Protein AF-T1CLR8-F1 (afdb_monomer)

Sequence (135 aa):
MLFAPEDLLVLKGAPAERRRILDLDLGQAAPTYRVAHARYAQVLRQRNALLRTHEHPPRALLDTWNAAWAQAALALTAIRARLVLEAAPQPLCPQRGDCRRASGGPRLRAVPGGGGARRRRSHSLRCARTRSFAG

Radius of gyration: 24.55 Å; Cα contacts (8 Å, |Δi|>4): 39; chains: 1; bounding box: 47×56×58 Å

Solvent-accessible surface area (backbone atoms only — not comparable to full-atom values): 8788 Å² total; per-residue (Å²): 139,84,85,57,82,68,64,53,33,64,77,74,43,54,76,66,54,35,47,51,55,51,51,52,54,45,38,72,75,31,68,70,50,41,53,37,49,52,52,34,52,52,47,48,50,54,49,51,47,50,62,70,78,29,100,75,61,61,63,71,61,52,50,53,47,50,52,55,38,52,55,32,48,50,55,38,49,54,51,50,56,51,53,51,62,70,66,46,74,72,74,89,68,81,70,100,78,75,72,90,79,71,76,77,64,81,76,81,73,79,77,92,76,83,87,87,83,86,83,84,87,80,81,86,79,84,82,78,84,88,87,77,94,77,133

Mean predicted aligned error: 15.04 Å

Foldseek 3Di:
DDDDPLNVCCVVNDPVSVVVVLLVVCVVVDVQLVVLVVQLVVLVVVLVVQVVVDVDRDPVVNVVSVVSNVVSVVVNVVSSVVVCVVPPPDPPDPDPDDPPPPPPPPPPDDDDDDDDDDDDDDDDDDDDDDDDDDD

Secondary structure (DSSP, 8-state):
----TTHHHHHHS-HHHHHHHHHHHHHHH-HHHHHHHHHHHHHHHHHHHHHHH-SS--HHHHHHHHHHHHHHHHHHHHHHHHHHHHHSPPPS--STTS-TT------------S---------------------

Organism: NCBI:txid410659

Structure (mmCIF, N/CA/C/O backbone):
data_AF-T1CLR8-F1
#
_entry.id   AF-T1CLR8-F1
#
loop_
_atom_site.group_PDB
_atom_site.id
_atom_site.type_symbol
_atom_site.label_atom_id
_atom_site.label_alt_id
_atom_site.label_comp_id
_atom_site.label_asym_id
_atom_site.label_entity_id
_atom_site.label_seq_id
_atom_site.pdbx_PDB_ins_code
_atom_site.Cartn_x
_atom_site.Cartn_y
_atom_site.Cartn_z
_atom_site.occupancy
_atom_site.B_iso_or_equiv
_atom_site.auth_seq_id
_atom_site.auth_comp_id
_atom_site.auth_asym_id
_atom_site.auth_atom_id
_atom_site.pdbx_PDB_model_num
ATOM 1 N N . MET A 1 1 ? -5.785 -0.635 32.455 1.00 50.66 1 MET A N 1
ATOM 2 C CA . MET A 1 1 ? -5.315 -0.363 31.080 1.00 50.66 1 MET A CA 1
ATOM 3 C C . MET A 1 1 ? -3.812 -0.526 31.072 1.00 50.66 1 MET A C 1
ATOM 5 O O . MET A 1 1 ? -3.175 0.025 31.961 1.00 50.66 1 MET A O 1
ATOM 9 N N . LEU A 1 2 ? -3.277 -1.324 30.149 1.00 70.75 2 LEU A N 1
ATOM 10 C CA . LEU A 1 2 ? -1.841 -1.562 30.022 1.00 70.75 2 LEU A CA 1
ATOM 11 C C . LEU A 1 2 ? -1.367 -0.843 28.757 1.00 70.75 2 LEU A C 1
ATOM 13 O O . LEU A 1 2 ? -1.950 -1.059 27.700 1.00 70.75 2 LEU A O 1
ATOM 17 N N . PHE A 1 3 ? -0.367 0.023 28.888 1.00 74.31 3 PHE A N 1
ATOM 18 C CA . PHE A 1 3 ? 0.354 0.575 27.745 1.00 74.31 3 PHE A CA 1
ATOM 19 C C . PHE A 1 3 ? 1.521 -0.351 27.438 1.00 74.31 3 PHE A C 1
ATOM 21 O O . PHE A 1 3 ? 2.259 -0.732 28.352 1.00 74.31 3 PHE A O 1
ATOM 28 N N . ALA A 1 4 ? 1.672 -0.715 26.173 1.00 83.00 4 ALA A N 1
ATOM 29 C CA . ALA A 1 4 ? 2.818 -1.477 25.715 1.00 83.00 4 ALA A CA 1
ATOM 30 C C . ALA A 1 4 ? 3.964 -0.499 25.380 1.00 83.00 4 ALA A C 1
ATOM 32 O O . ALA A 1 4 ? 3.703 0.640 24.974 1.00 83.00 4 ALA A O 1
ATOM 33 N N . PRO A 1 5 ? 5.244 -0.871 25.560 1.00 79.31 5 PRO A N 1
ATOM 34 C CA . PRO A 1 5 ? 6.362 0.002 25.190 1.00 79.31 5 PRO A CA 1
ATOM 35 C C . PRO A 1 5 ? 6.334 0.406 23.702 1.00 79.31 5 PRO A C 1
ATOM 37 O O . PRO A 1 5 ? 6.829 1.476 23.341 1.00 79.31 5 PRO A O 1
ATOM 40 N N . GLU A 1 6 ? 5.701 -0.401 22.849 1.00 81.25 6 GLU A N 1
ATOM 41 C CA . GLU A 1 6 ? 5.490 -0.147 21.424 1.00 81.25 6 GLU A CA 1
ATOM 42 C C . GLU A 1 6 ? 4.576 1.061 21.163 1.00 81.25 6 GLU A C 1
ATOM 44 O O . GLU A 1 6 ? 4.770 1.770 20.173 1.00 81.25 6 GLU A O 1
ATOM 49 N N . ASP A 1 7 ? 3.651 1.382 22.073 1.00 84.06 7 ASP A N 1
ATOM 50 C CA . ASP A 1 7 ? 2.740 2.529 21.935 1.00 84.06 7 ASP A CA 1
ATOM 51 C C . ASP A 1 7 ? 3.512 3.860 21.929 1.00 84.06 7 ASP A C 1
ATOM 53 O O . ASP A 1 7 ? 3.133 4.833 21.269 1.00 84.06 7 ASP A O 1
ATOM 57 N N . LEU A 1 8 ? 4.666 3.902 22.604 1.00 85.50 8 LEU A N 1
ATOM 58 C CA . LEU A 1 8 ? 5.537 5.076 22.616 1.00 85.50 8 LEU A CA 1
ATOM 59 C C . LEU A 1 8 ? 6.222 5.305 21.257 1.00 85.50 8 LEU A C 1
ATOM 61 O O . LEU A 1 8 ? 6.563 6.445 20.919 1.00 85.50 8 LEU A O 1
ATOM 65 N N . LEU A 1 9 ? 6.396 4.253 20.448 1.00 86.94 9 LEU A N 1
ATOM 66 C CA . LEU A 1 9 ? 7.000 4.338 19.114 1.00 86.94 9 LEU A CA 1
ATOM 67 C C . LEU A 1 9 ? 6.095 5.078 18.125 1.00 86.94 9 LEU A C 1
ATOM 69 O O . LEU A 1 9 ? 6.597 5.711 17.195 1.00 86.94 9 LEU A O 1
ATOM 73 N N . VAL A 1 10 ? 4.779 5.091 18.344 1.00 84.31 10 VAL A N 1
ATOM 74 C CA . VAL A 1 10 ? 3.863 5.917 17.544 1.00 84.31 10 VAL A CA 1
ATOM 75 C C . VAL A 1 10 ? 4.155 7.407 17.747 1.00 84.31 10 VAL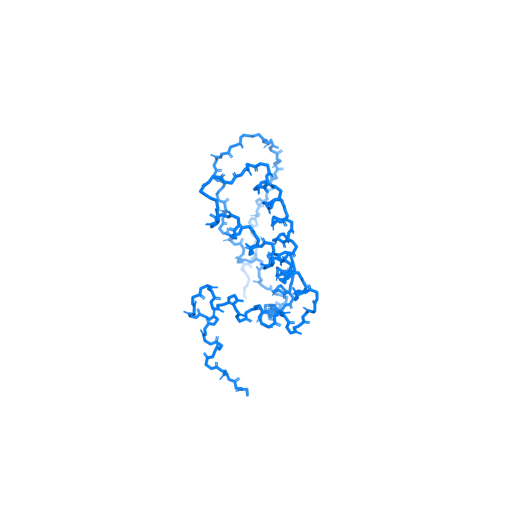 A C 1
ATOM 77 O O . VAL A 1 10 ? 4.067 8.190 16.803 1.00 84.31 10 VAL A O 1
ATOM 80 N N . LEU A 1 11 ? 4.569 7.805 18.952 1.00 85.75 11 LEU A N 1
ATOM 81 C CA . LEU A 1 11 ? 4.855 9.201 19.285 1.00 85.75 11 LEU A CA 1
ATOM 82 C C . LEU A 1 11 ? 6.294 9.608 18.952 1.00 85.75 11 LEU A C 1
ATOM 84 O O . LEU A 1 11 ? 6.517 10.680 18.391 1.00 85.75 11 LEU A O 1
ATOM 88 N N . LYS A 1 12 ? 7.275 8.769 19.305 1.00 87.06 12 LYS A N 1
ATOM 89 C CA . LYS A 1 12 ? 8.709 9.104 19.211 1.00 87.06 12 LYS A CA 1
ATOM 90 C C . LYS A 1 12 ? 9.479 8.327 18.143 1.00 87.06 12 LYS A C 1
ATOM 92 O O . LYS A 1 12 ? 10.636 8.645 17.880 1.00 87.06 12 LYS A O 1
ATOM 97 N N . GLY A 1 13 ? 8.873 7.315 17.533 1.00 88.44 13 GLY A N 1
ATOM 98 C CA . GLY A 1 13 ? 9.532 6.456 16.555 1.00 88.44 13 GLY A CA 1
ATOM 99 C C . GLY A 1 13 ? 9.703 7.108 15.184 1.00 88.44 13 GLY A C 1
ATOM 100 O O . GLY A 1 13 ? 9.052 8.098 14.831 1.00 88.44 13 GLY A O 1
ATOM 101 N N . ALA A 1 14 ? 10.575 6.510 14.371 1.00 92.75 14 ALA A N 1
ATOM 102 C CA . ALA A 1 14 ? 10.793 6.914 12.987 1.00 92.75 14 ALA A CA 1
ATOM 103 C C . ALA A 1 14 ? 9.522 6.713 12.127 1.00 92.75 14 ALA A C 1
ATOM 105 O O . ALA A 1 14 ? 8.690 5.857 12.432 1.00 92.75 14 ALA A O 1
ATOM 106 N N . PRO A 1 15 ? 9.364 7.429 10.996 1.00 93.31 15 PRO A N 1
ATOM 107 C CA . PRO A 1 15 ? 8.192 7.286 10.123 1.00 93.31 15 PRO A CA 1
ATOM 108 C C . PRO A 1 15 ? 7.960 5.865 9.589 1.00 93.31 15 PRO A C 1
ATOM 110 O O . PRO A 1 15 ? 6.833 5.512 9.251 1.00 93.31 15 PRO A O 1
ATOM 113 N N . ALA A 1 16 ? 9.017 5.057 9.461 1.00 92.50 16 ALA A N 1
ATOM 114 C CA . ALA A 1 16 ? 8.897 3.652 9.080 1.00 92.50 16 ALA A CA 1
ATOM 115 C C . ALA A 1 16 ? 8.173 2.838 10.161 1.00 92.50 16 ALA A C 1
ATOM 117 O O . ALA A 1 16 ? 7.232 2.120 9.837 1.00 92.50 16 ALA A O 1
ATOM 118 N N . GLU A 1 17 ? 8.547 3.032 11.425 1.00 90.69 17 GLU A N 1
ATOM 119 C CA . GLU A 1 17 ? 7.973 2.304 12.555 1.00 90.69 17 GLU A CA 1
ATOM 120 C C . GLU A 1 17 ? 6.510 2.684 12.782 1.00 90.69 17 GLU A C 1
ATOM 122 O O . GLU A 1 17 ? 5.647 1.817 12.867 1.00 90.69 17 GLU A O 1
ATOM 127 N N . ARG A 1 18 ? 6.192 3.985 12.729 1.00 93.06 18 ARG A N 1
ATOM 128 C CA . ARG A 1 18 ? 4.799 4.453 12.835 1.00 93.06 18 ARG A CA 1
ATOM 129 C C . ARG A 1 18 ? 3.899 3.855 11.757 1.00 93.06 18 ARG A C 1
ATOM 131 O O . ARG A 1 18 ? 2.757 3.507 12.031 1.00 93.06 18 ARG A O 1
ATOM 138 N N . ARG A 1 19 ? 4.409 3.737 10.524 1.00 92.75 19 ARG A N 1
ATOM 139 C CA . ARG A 1 19 ? 3.672 3.098 9.424 1.00 92.75 19 ARG A CA 1
ATOM 140 C C . ARG A 1 19 ? 3.528 1.601 9.642 1.00 92.75 19 ARG A C 1
ATOM 142 O O . ARG A 1 19 ? 2.454 1.093 9.384 1.00 92.75 19 ARG A O 1
ATOM 149 N N . ARG A 1 20 ? 4.560 0.915 10.140 1.00 92.12 20 ARG A N 1
ATOM 150 C CA . ARG A 1 20 ? 4.491 -0.516 10.459 1.00 92.12 20 ARG A CA 1
ATOM 151 C C . ARG A 1 20 ? 3.392 -0.803 11.481 1.00 92.12 20 ARG A C 1
ATOM 153 O O . ARG A 1 20 ? 2.577 -1.678 11.225 1.00 92.12 20 ARG A O 1
ATOM 160 N N . ILE A 1 21 ? 3.365 -0.060 12.588 1.00 91.56 21 ILE A N 1
ATOM 161 C CA . ILE A 1 21 ? 2.340 -0.208 13.632 1.00 91.56 21 ILE A CA 1
ATOM 162 C C . ILE A 1 21 ? 0.952 0.047 13.033 1.00 91.56 21 ILE A C 1
ATOM 164 O O . ILE A 1 21 ? 0.099 -0.834 13.056 1.00 91.56 21 ILE A O 1
ATOM 168 N N . LEU A 1 22 ? 0.775 1.185 12.352 1.00 90.88 22 LEU A N 1
ATOM 169 C CA . LEU A 1 22 ? -0.481 1.527 11.680 1.00 90.88 22 LEU A CA 1
ATOM 170 C C . LEU A 1 22 ? -0.921 0.461 10.662 1.00 90.88 22 LEU A C 1
ATOM 172 O O . LEU A 1 22 ? -2.099 0.137 10.570 1.00 90.88 22 LEU A O 1
ATOM 176 N N . ASP A 1 23 ? 0.004 -0.100 9.887 1.00 93.44 23 ASP A N 1
ATOM 177 C CA . ASP A 1 23 ? -0.298 -1.107 8.870 1.00 93.44 23 ASP A CA 1
ATOM 178 C C . ASP A 1 23 ? -0.717 -2.447 9.487 1.00 93.44 23 ASP A C 1
ATOM 180 O O . ASP A 1 23 ? -1.561 -3.139 8.911 1.00 93.44 23 ASP A O 1
ATOM 184 N N . LEU A 1 24 ? -0.157 -2.805 10.647 1.00 92.00 24 LEU A N 1
ATOM 185 C CA . LEU A 1 24 ? -0.559 -3.986 11.410 1.00 92.00 24 LEU A CA 1
ATOM 186 C C . LEU A 1 24 ? -1.971 -3.808 11.972 1.00 92.00 24 LEU A C 1
ATOM 188 O O . LEU A 1 24 ? -2.825 -4.662 11.724 1.00 92.00 24 LEU A O 1
ATOM 192 N N . ASP A 1 25 ? -2.239 -2.677 12.623 1.00 90.69 25 ASP A N 1
ATOM 193 C CA . ASP A 1 25 ? -3.538 -2.385 13.237 1.00 90.69 25 ASP A CA 1
ATOM 194 C C . ASP A 1 25 ? -4.649 -2.309 12.182 1.00 90.69 25 ASP A C 1
ATOM 196 O O . ASP A 1 25 ? -5.681 -2.977 12.285 1.00 90.69 25 ASP A O 1
ATOM 200 N N . LEU A 1 26 ? -4.420 -1.564 11.094 1.00 91.94 26 LEU A N 1
ATOM 201 C CA . LEU A 1 26 ? -5.375 -1.469 9.987 1.00 91.94 26 LEU A CA 1
ATOM 202 C C . LEU A 1 26 ? -5.559 -2.809 9.262 1.00 91.94 26 LEU A C 1
ATOM 204 O O . LEU A 1 26 ? -6.649 -3.098 8.765 1.00 91.94 26 LEU A O 1
ATOM 208 N N . GLY A 1 27 ? -4.509 -3.633 9.188 1.00 93.06 27 GLY A N 1
ATOM 209 C CA . GLY A 1 27 ? -4.562 -4.970 8.598 1.00 93.06 27 GLY A CA 1
ATOM 210 C C . GLY A 1 27 ? -5.417 -5.950 9.397 1.00 93.06 27 GLY A C 1
ATOM 211 O O . GLY A 1 27 ? -6.050 -6.822 8.797 1.00 93.06 27 GLY A O 1
ATOM 212 N N . GLN A 1 28 ? -5.454 -5.791 10.721 1.00 90.62 28 GLN A N 1
ATOM 213 C CA . GLN A 1 28 ? -6.341 -6.544 11.606 1.00 90.62 28 GLN A CA 1
ATOM 214 C C . GLN A 1 28 ? -7.777 -6.011 11.552 1.00 90.62 28 GLN A C 1
ATOM 216 O O . GLN A 1 28 ? -8.716 -6.801 11.495 1.00 90.62 28 GLN A O 1
ATOM 221 N N . ALA A 1 29 ? -7.949 -4.688 11.509 1.00 90.81 29 ALA A N 1
ATOM 222 C CA . ALA A 1 29 ? -9.265 -4.054 11.514 1.00 90.81 29 ALA A CA 1
ATOM 223 C 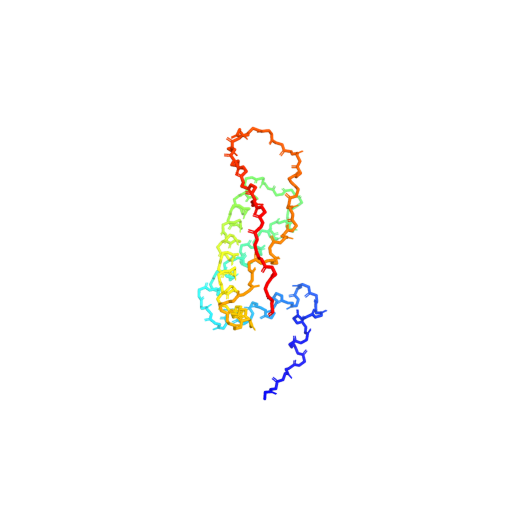C . ALA A 1 29 ? -10.040 -4.233 10.195 1.00 90.81 29 ALA A C 1
ATOM 225 O O . ALA A 1 29 ? -11.257 -4.413 10.212 1.00 90.81 29 ALA A O 1
ATOM 226 N N . ALA A 1 30 ? -9.359 -4.170 9.043 1.00 92.38 30 ALA A N 1
ATOM 227 C CA . ALA A 1 30 ? -10.007 -4.145 7.733 1.00 92.38 30 ALA A CA 1
ATOM 228 C C . ALA A 1 30 ? -9.369 -5.137 6.733 1.00 92.38 30 ALA A C 1
ATOM 230 O O . ALA A 1 30 ? -8.264 -4.906 6.230 1.00 92.38 30 ALA A O 1
ATOM 231 N N . PRO A 1 31 ? -10.076 -6.206 6.310 1.00 92.88 31 PRO A N 1
ATOM 232 C CA . PRO A 1 31 ? -9.539 -7.148 5.323 1.00 92.88 31 PRO A CA 1
ATOM 233 C C . PRO A 1 31 ? -9.332 -6.506 3.941 1.00 92.88 31 PRO A C 1
ATOM 235 O O . PRO A 1 31 ? -8.404 -6.874 3.218 1.00 92.88 31 PRO A O 1
ATOM 238 N N . THR A 1 32 ? -10.148 -5.509 3.583 1.00 93.25 32 THR A N 1
ATOM 239 C CA . THR A 1 32 ? -10.011 -4.724 2.343 1.00 93.25 32 THR A CA 1
ATOM 240 C C . THR A 1 32 ? -8.692 -3.956 2.296 1.00 93.25 32 THR A C 1
ATOM 242 O O . THR A 1 32 ? -8.039 -3.909 1.251 1.00 93.25 32 THR A O 1
ATOM 245 N N . TYR A 1 33 ? -8.255 -3.418 3.438 1.00 95.50 33 TYR A N 1
ATOM 246 C CA . TYR A 1 33 ? -6.962 -2.760 3.575 1.00 95.50 33 TYR A CA 1
ATOM 247 C C . TYR A 1 33 ? -5.812 -3.732 3.309 1.00 95.50 33 TYR A C 1
ATOM 249 O O . TYR A 1 33 ? -4.918 -3.434 2.518 1.00 95.50 33 TYR A O 1
ATOM 257 N N . ARG A 1 34 ? -5.872 -4.932 3.898 1.00 94.50 34 ARG A N 1
ATOM 258 C CA . ARG A 1 34 ? -4.847 -5.969 3.723 1.00 94.50 34 ARG A CA 1
ATOM 259 C C . ARG A 1 34 ? -4.655 -6.353 2.252 1.00 94.50 34 ARG A C 1
ATOM 261 O O . ARG A 1 34 ? -3.518 -6.468 1.796 1.00 94.50 34 ARG A O 1
ATOM 268 N N . VAL A 1 35 ? -5.747 -6.494 1.495 1.00 95.69 35 VAL A N 1
ATOM 269 C CA . VAL A 1 35 ? -5.701 -6.781 0.047 1.00 95.69 35 VAL A CA 1
ATOM 270 C C . VAL A 1 35 ? -5.076 -5.619 -0.731 1.00 95.69 35 VAL A C 1
ATOM 272 O O . VAL A 1 35 ? -4.181 -5.833 -1.553 1.00 95.69 35 VAL A O 1
ATOM 275 N N . ALA A 1 36 ? -5.497 -4.381 -0.455 1.00 96.00 36 ALA A N 1
ATOM 276 C CA . ALA A 1 36 ? -4.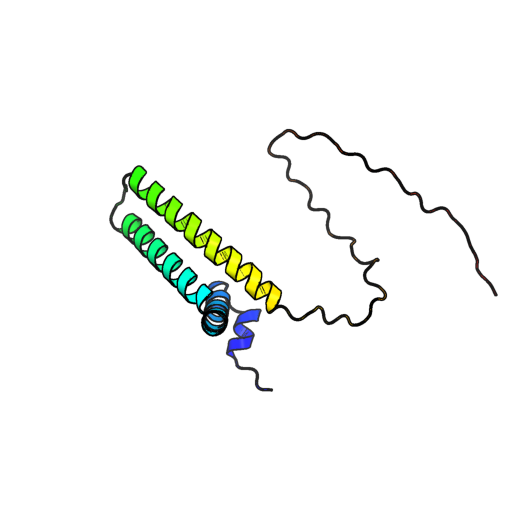947 -3.195 -1.110 1.00 96.00 36 ALA A CA 1
ATOM 277 C C . ALA A 1 36 ? -3.446 -3.017 -0.817 1.00 96.00 36 ALA A C 1
ATOM 279 O O . ALA A 1 36 ? -2.659 -2.744 -1.727 1.00 96.00 36 ALA A O 1
ATOM 280 N N . HIS A 1 37 ? -3.035 -3.235 0.434 1.00 96.12 37 HIS A N 1
ATOM 281 C CA . HIS A 1 37 ? -1.643 -3.169 0.864 1.00 96.12 37 HIS A CA 1
ATOM 282 C C . HIS A 1 37 ? -0.785 -4.247 0.185 1.00 96.12 37 HIS A C 1
ATOM 284 O O . HIS A 1 37 ? 0.289 -3.942 -0.337 1.00 96.12 37 HIS A O 1
ATOM 290 N N . ALA A 1 38 ? -1.275 -5.491 0.108 1.00 95.88 38 ALA A N 1
ATOM 291 C CA . ALA A 1 38 ? -0.583 -6.577 -0.585 1.00 95.88 38 ALA A CA 1
ATOM 292 C C . ALA A 1 38 ? -0.373 -6.269 -2.078 1.00 95.88 38 ALA A C 1
ATOM 294 O O . ALA A 1 38 ? 0.738 -6.436 -2.592 1.00 95.88 38 ALA A O 1
ATOM 295 N N . ARG A 1 39 ? -1.406 -5.746 -2.756 1.00 96.00 39 ARG A N 1
ATOM 296 C CA . ARG A 1 39 ? -1.325 -5.327 -4.164 1.00 96.00 39 ARG A CA 1
ATOM 297 C C . ARG A 1 39 ? -0.298 -4.214 -4.363 1.00 96.00 39 ARG A C 1
ATOM 299 O O . ARG A 1 39 ? 0.548 -4.318 -5.248 1.00 96.00 39 ARG A O 1
ATOM 306 N N . TYR A 1 40 ? -0.334 -3.180 -3.523 1.00 97.12 40 TYR A N 1
ATOM 307 C CA . TYR A 1 40 ? 0.650 -2.096 -3.552 1.00 97.12 40 TYR A CA 1
ATOM 308 C C . TYR A 1 40 ? 2.082 -2.622 -3.370 1.00 97.12 40 TYR A C 1
ATOM 310 O O . TYR A 1 40 ? 2.970 -2.293 -4.158 1.00 97.12 40 TYR A O 1
ATOM 318 N N . ALA A 1 41 ? 2.301 -3.485 -2.374 1.00 96.19 41 ALA A N 1
ATOM 319 C CA . ALA A 1 41 ? 3.612 -4.054 -2.086 1.00 96.19 41 ALA A CA 1
ATOM 320 C C . ALA A 1 41 ? 4.134 -4.921 -3.243 1.00 96.19 41 ALA A C 1
ATOM 322 O O . ALA A 1 41 ? 5.319 -4.858 -3.565 1.00 96.19 41 ALA A O 1
ATOM 323 N N . GLN A 1 42 ? 3.270 -5.706 -3.892 1.00 97.25 42 GLN A N 1
ATOM 324 C CA . GLN A 1 42 ? 3.644 -6.512 -5.055 1.00 97.25 42 GLN A CA 1
ATOM 325 C C . GLN A 1 42 ? 4.093 -5.644 -6.233 1.00 97.25 42 GLN A C 1
ATOM 327 O O . GLN A 1 42 ? 5.182 -5.865 -6.764 1.00 97.25 42 GLN A O 1
ATOM 332 N N . VAL A 1 43 ? 3.302 -4.632 -6.596 1.00 97.06 43 VAL A N 1
ATOM 333 C CA . VAL A 1 43 ? 3.628 -3.722 -7.704 1.00 97.06 43 VAL A CA 1
ATOM 334 C C . VAL A 1 43 ? 4.922 -2.956 -7.418 1.00 97.06 43 VAL A C 1
ATOM 336 O O . VAL A 1 43 ? 5.779 -2.828 -8.291 1.00 97.06 43 VAL A O 1
ATOM 339 N N . LEU A 1 44 ? 5.115 -2.501 -6.175 1.00 96.56 44 LEU A N 1
ATOM 340 C CA . LEU A 1 44 ? 6.344 -1.821 -5.770 1.00 96.56 44 LEU A CA 1
ATOM 341 C C . LEU A 1 44 ? 7.568 -2.742 -5.867 1.00 96.56 44 LEU A C 1
ATOM 343 O O . LEU A 1 44 ? 8.614 -2.309 -6.349 1.00 96.56 44 LEU A O 1
ATOM 347 N N . ARG A 1 45 ? 7.450 -4.014 -5.455 1.00 96.88 45 ARG A N 1
ATOM 348 C CA . ARG A 1 45 ? 8.533 -5.000 -5.610 1.00 96.88 45 ARG A CA 1
ATOM 349 C C . ARG A 1 45 ? 8.888 -5.222 -7.077 1.00 96.88 45 ARG A C 1
ATOM 351 O O . ARG A 1 45 ? 10.069 -5.225 -7.395 1.00 96.88 45 ARG A O 1
ATOM 358 N N . GLN A 1 46 ? 7.898 -5.364 -7.958 1.00 95.19 46 GLN A N 1
ATOM 359 C CA . GLN A 1 46 ? 8.123 -5.562 -9.395 1.00 95.19 46 GLN A CA 1
ATOM 360 C C . GLN A 1 46 ? 8.809 -4.347 -10.036 1.00 95.19 46 GLN A C 1
ATOM 362 O O . GLN A 1 46 ? 9.813 -4.503 -10.729 1.00 95.19 46 GLN A O 1
ATOM 367 N N . ARG A 1 47 ? 8.346 -3.130 -9.722 1.00 96.06 47 ARG A N 1
ATOM 368 C CA . ARG A 1 47 ? 8.990 -1.883 -10.164 1.00 96.06 47 ARG A CA 1
ATOM 369 C C . ARG A 1 47 ? 10.432 -1.775 -9.663 1.00 96.06 47 ARG A C 1
ATOM 371 O O . ARG A 1 47 ? 11.325 -1.445 -10.434 1.00 96.06 47 ARG A O 1
ATOM 378 N N . ASN A 1 48 ? 10.672 -2.061 -8.384 1.00 96.06 48 ASN A N 1
ATOM 379 C CA . ASN A 1 48 ? 12.015 -1.990 -7.808 1.00 96.06 48 ASN A CA 1
ATOM 380 C C . ASN A 1 48 ? 12.941 -3.078 -8.362 1.00 96.06 48 ASN A C 1
ATOM 382 O O . ASN A 1 48 ? 14.126 -2.819 -8.532 1.00 96.06 48 ASN A O 1
ATOM 386 N N . ALA A 1 49 ? 12.422 -4.272 -8.657 1.00 94.88 49 ALA A N 1
ATOM 387 C CA . ALA A 1 49 ? 13.185 -5.321 -9.322 1.00 94.88 49 ALA A CA 1
ATOM 388 C C . ALA A 1 49 ? 13.642 -4.857 -10.711 1.00 94.88 49 ALA A C 1
ATOM 390 O O . ALA A 1 49 ? 14.832 -4.929 -10.992 1.00 94.88 49 ALA A O 1
ATOM 391 N N . LEU A 1 50 ? 12.737 -4.270 -11.507 1.00 94.69 50 LEU A N 1
ATOM 392 C CA . LEU A 1 50 ? 13.049 -3.721 -12.831 1.00 94.69 50 LEU A CA 1
ATOM 393 C C . LEU A 1 50 ? 14.172 -2.672 -12.783 1.00 94.69 50 LEU A C 1
ATOM 395 O O . LEU A 1 50 ? 15.084 -2.701 -13.603 1.00 94.69 50 LEU A O 1
ATOM 399 N N . LEU A 1 51 ? 14.111 -1.758 -11.811 1.00 94.69 51 LEU A N 1
ATOM 400 C CA . LEU A 1 51 ? 15.126 -0.714 -11.622 1.00 94.69 51 LEU A CA 1
ATOM 401 C C . LEU A 1 51 ? 16.474 -1.262 -11.138 1.00 94.69 51 LEU A C 1
ATOM 403 O O . LEU A 1 51 ? 17.491 -0.600 -11.299 1.00 94.69 51 LEU A O 1
ATOM 407 N N . ARG A 1 52 ? 16.486 -2.441 -10.508 1.00 94.56 52 ARG A N 1
ATOM 408 C CA . ARG A 1 52 ? 17.714 -3.094 -10.042 1.00 94.56 52 ARG A CA 1
ATOM 409 C C . ARG A 1 52 ? 18.365 -3.951 -11.121 1.00 94.56 52 ARG A C 1
ATOM 411 O O . ARG A 1 52 ? 19.580 -4.091 -11.098 1.00 94.56 52 ARG A O 1
ATOM 418 N N . THR A 1 53 ? 17.583 -4.557 -12.014 1.00 93.44 53 THR A N 1
ATOM 419 C CA . THR A 1 53 ? 18.105 -5.427 -13.081 1.00 93.44 53 THR A CA 1
ATOM 420 C C . THR A 1 53 ? 18.540 -4.672 -14.330 1.00 93.44 53 THR A C 1
ATOM 422 O O . THR A 1 53 ? 19.353 -5.196 -15.083 1.00 93.44 53 THR A O 1
ATOM 425 N N . HIS A 1 54 ? 18.022 -3.466 -14.569 1.00 92.19 54 HIS A N 1
ATOM 426 C CA . HIS A 1 54 ? 18.371 -2.668 -15.743 1.00 92.19 54 HIS A CA 1
ATOM 427 C C . HIS A 1 54 ? 18.924 -1.305 -15.325 1.00 92.19 54 HIS A C 1
ATOM 429 O O . HIS A 1 54 ? 18.218 -0.540 -14.673 1.00 92.19 54 HIS A O 1
ATOM 435 N N . GLU A 1 55 ? 20.136 -0.958 -15.772 1.00 90.19 55 GLU A N 1
ATOM 436 C CA . GLU A 1 55 ? 20.645 0.422 -15.672 1.00 90.19 55 GLU A CA 1
ATOM 437 C C . GLU A 1 55 ? 19.777 1.396 -16.488 1.00 90.19 55 GLU A C 1
ATOM 439 O O . GLU A 1 55 ? 19.506 2.520 -16.063 1.00 90.19 55 GLU A O 1
ATOM 444 N N . HIS A 1 56 ? 19.270 0.933 -17.638 1.00 90.94 56 HIS A N 1
ATOM 445 C CA . HIS A 1 56 ? 18.399 1.692 -18.534 1.00 90.94 56 HIS A CA 1
ATOM 446 C C . HIS A 1 56 ? 17.148 0.880 -18.905 1.00 90.94 56 HIS A C 1
ATOM 448 O O . HIS A 1 56 ? 17.101 0.249 -19.963 1.00 90.94 56 HIS A O 1
ATOM 454 N N . PRO A 1 57 ? 16.118 0.847 -18.039 1.00 90.06 57 PRO A N 1
ATOM 455 C CA . PRO A 1 57 ? 14.882 0.139 -18.339 1.00 90.06 57 PRO A CA 1
ATOM 456 C C . PRO A 1 57 ? 14.134 0.815 -19.501 1.00 90.06 57 PRO A C 1
ATOM 458 O O . PRO A 1 57 ? 14.077 2.049 -19.565 1.00 90.06 57 PRO A O 1
ATOM 461 N N . PRO A 1 58 ? 13.500 0.038 -20.398 1.00 93.44 58 PRO A N 1
ATOM 462 C CA . PRO A 1 58 ? 12.720 0.600 -21.491 1.00 93.44 58 PRO A CA 1
ATOM 463 C C . PRO A 1 58 ? 11.589 1.473 -20.939 1.00 93.44 58 PRO A C 1
ATOM 465 O O . PRO A 1 58 ? 10.796 1.041 -20.096 1.00 93.44 58 PRO A O 1
ATOM 468 N N . ARG A 1 59 ? 11.511 2.715 -21.432 1.00 93.00 59 ARG A N 1
ATOM 469 C CA . ARG A 1 59 ? 10.634 3.752 -20.873 1.00 93.00 59 ARG A CA 1
ATOM 470 C C . ARG A 1 59 ? 9.165 3.333 -20.838 1.00 93.00 59 ARG A C 1
ATOM 472 O O . ARG A 1 59 ? 8.514 3.504 -19.813 1.00 93.00 59 ARG A O 1
ATOM 479 N N . ALA A 1 60 ? 8.684 2.713 -21.915 1.00 93.88 60 ALA A N 1
ATOM 480 C CA . ALA A 1 60 ? 7.310 2.230 -22.020 1.00 93.88 60 ALA A CA 1
ATOM 481 C C . ALA A 1 60 ? 6.948 1.245 -20.893 1.00 93.88 60 ALA A C 1
ATOM 483 O O . ALA A 1 60 ? 5.911 1.388 -20.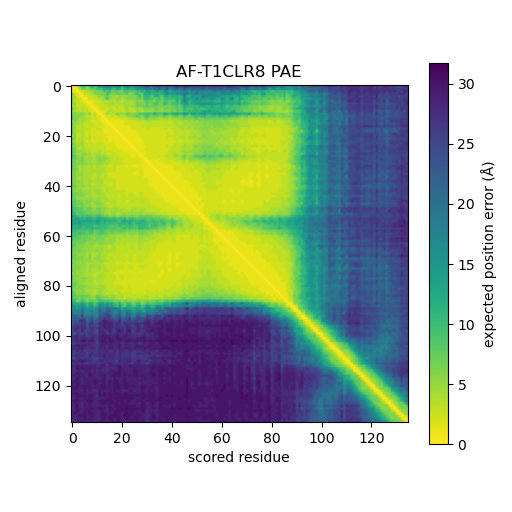251 1.00 93.88 60 ALA A O 1
ATOM 484 N N . LEU A 1 61 ? 7.831 0.288 -20.591 1.00 93.44 61 LEU A N 1
ATOM 485 C CA . LEU A 1 61 ? 7.614 -0.677 -19.514 1.00 93.44 61 LEU A CA 1
ATOM 486 C C . LEU A 1 61 ? 7.617 0.018 -18.148 1.00 93.44 61 LEU A C 1
ATOM 488 O O . LEU A 1 61 ? 6.739 -0.231 -17.325 1.00 93.44 61 LEU A O 1
ATOM 492 N N . LEU A 1 62 ? 8.561 0.928 -17.908 1.00 94.56 62 LEU A N 1
ATOM 493 C CA . LEU A 1 62 ? 8.596 1.684 -16.657 1.00 94.56 62 LEU A CA 1
ATOM 494 C C . LEU A 1 62 ? 7.319 2.517 -16.458 1.00 94.56 62 LEU A C 1
ATOM 496 O O . LEU A 1 62 ? 6.784 2.557 -15.351 1.00 94.56 62 LEU A O 1
ATOM 500 N N . ASP A 1 63 ? 6.798 3.134 -17.519 1.00 95.12 63 ASP A N 1
ATOM 501 C CA . ASP A 1 63 ? 5.565 3.919 -17.464 1.00 95.12 63 ASP A CA 1
ATOM 502 C C . ASP A 1 63 ? 4.331 3.050 -17.174 1.00 95.12 63 ASP A C 1
ATOM 504 O O . ASP A 1 63 ? 3.490 3.451 -16.365 1.00 95.12 63 ASP A O 1
ATOM 508 N N . THR A 1 64 ? 4.256 1.822 -17.705 1.00 95.50 64 THR A N 1
ATOM 509 C CA . THR A 1 64 ? 3.181 0.881 -17.326 1.00 95.50 64 THR A CA 1
ATOM 510 C C . THR A 1 64 ? 3.207 0.530 -15.836 1.00 95.50 64 THR A C 1
ATOM 512 O O . THR A 1 64 ? 2.165 0.552 -15.173 1.00 95.50 64 THR A O 1
ATOM 515 N N . TRP A 1 65 ? 4.393 0.285 -15.268 1.00 95.62 65 TRP A N 1
ATOM 516 C CA . TRP A 1 65 ? 4.542 -0.007 -13.841 1.00 95.62 65 TRP A CA 1
ATOM 517 C C . TRP A 1 65 ? 4.287 1.219 -12.968 1.00 95.62 65 TRP A C 1
ATOM 519 O O . TRP A 1 65 ? 3.699 1.091 -11.895 1.00 95.62 65 TRP A O 1
ATOM 529 N N . ASN A 1 66 ? 4.679 2.411 -13.424 1.00 96.19 66 ASN A N 1
ATOM 530 C CA . ASN A 1 66 ? 4.372 3.663 -12.739 1.00 96.19 66 ASN A CA 1
ATOM 531 C C . ASN A 1 66 ? 2.859 3.906 -12.686 1.00 96.19 66 ASN A C 1
ATOM 533 O O . ASN A 1 66 ? 2.348 4.267 -11.628 1.00 96.19 66 ASN A O 1
ATOM 537 N N . ALA A 1 67 ? 2.136 3.658 -13.782 1.00 96.62 67 ALA A N 1
ATOM 538 C CA . ALA A 1 67 ? 0.680 3.768 -13.813 1.00 96.62 67 ALA A CA 1
ATOM 539 C C . ALA A 1 67 ? 0.014 2.765 -12.854 1.00 96.62 67 ALA A C 1
ATOM 541 O O . ALA A 1 67 ? -0.822 3.154 -12.035 1.00 96.62 67 ALA A O 1
ATOM 542 N N . ALA A 1 68 ? 0.432 1.495 -12.887 1.00 96.50 68 ALA A N 1
ATOM 543 C CA . ALA A 1 68 ? -0.075 0.467 -11.976 1.00 96.50 68 ALA A CA 1
ATOM 544 C C . ALA A 1 68 ? 0.215 0.800 -10.500 1.00 96.50 68 ALA A C 1
ATOM 546 O O . ALA A 1 68 ? -0.643 0.622 -9.630 1.00 96.50 68 ALA A O 1
ATOM 547 N N . TRP A 1 69 ? 1.412 1.317 -10.209 1.00 97.38 69 TRP A N 1
ATOM 548 C CA . TRP A 1 69 ? 1.809 1.735 -8.867 1.00 97.38 69 TRP A CA 1
ATOM 549 C C . TRP A 1 69 ? 0.987 2.929 -8.386 1.00 97.38 69 TRP A C 1
ATOM 551 O O . TRP A 1 69 ? 0.472 2.889 -7.271 1.00 97.38 69 TRP A O 1
ATOM 561 N N . ALA A 1 70 ? 0.804 3.950 -9.226 1.00 97.25 70 ALA A N 1
ATOM 562 C CA . ALA A 1 70 ? 0.009 5.129 -8.900 1.00 97.25 70 ALA A CA 1
ATOM 563 C C . ALA A 1 70 ? -1.447 4.762 -8.571 1.00 97.25 70 ALA A C 1
ATOM 565 O O . ALA A 1 70 ? -1.990 5.236 -7.573 1.00 97.25 70 ALA A O 1
ATOM 566 N N . GLN A 1 71 ? -2.057 3.862 -9.348 1.00 96.62 71 GLN A N 1
ATOM 567 C CA . GLN A 1 71 ? -3.412 3.365 -9.082 1.00 96.62 71 GLN A CA 1
ATOM 568 C C . GLN A 1 71 ? -3.500 2.619 -7.743 1.00 96.62 71 GLN A C 1
ATOM 570 O O . GLN A 1 71 ? -4.397 2.885 -6.940 1.00 96.62 71 GLN A O 1
ATOM 575 N N . ALA A 1 72 ? -2.556 1.712 -7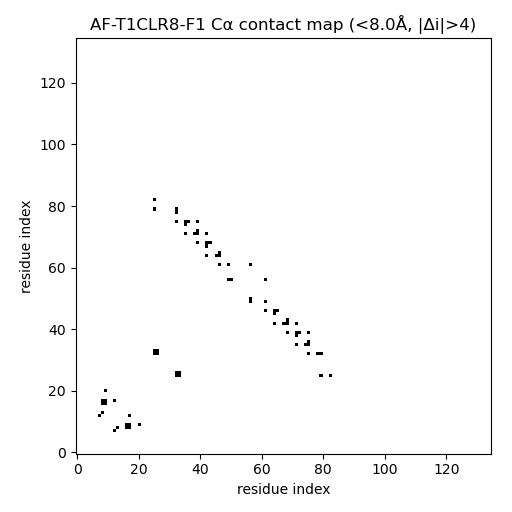.469 1.00 96.94 72 ALA A N 1
ATOM 576 C CA . ALA A 1 72 ? -2.522 0.977 -6.206 1.00 96.94 72 ALA A CA 1
ATOM 577 C C . ALA A 1 72 ? -2.266 1.905 -5.003 1.00 96.94 72 ALA A C 1
ATOM 579 O O . ALA A 1 72 ? -2.895 1.753 -3.956 1.00 96.94 72 ALA A O 1
ATOM 580 N N . ALA A 1 73 ? -1.376 2.889 -5.158 1.00 96.50 73 ALA A N 1
ATOM 581 C CA . ALA A 1 73 ? -1.049 3.875 -4.133 1.00 96.50 73 ALA A CA 1
ATOM 582 C C . ALA A 1 73 ? -2.245 4.772 -3.801 1.00 96.50 73 ALA A C 1
ATOM 584 O O . ALA A 1 73 ? -2.508 5.022 -2.625 1.00 96.50 73 ALA A O 1
ATOM 585 N N . LEU A 1 74 ? -2.988 5.223 -4.816 1.00 97.50 74 LEU A N 1
ATOM 586 C CA . LEU A 1 74 ? -4.194 6.026 -4.631 1.00 97.50 74 LEU A CA 1
ATO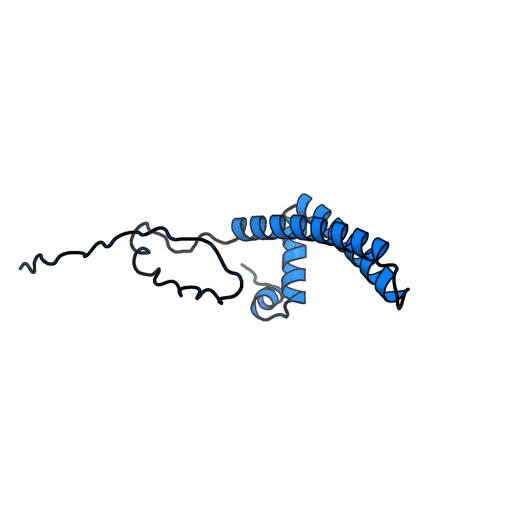M 587 C C . LEU A 1 74 ? -5.246 5.257 -3.828 1.00 97.50 74 LEU A C 1
ATOM 589 O O . LEU A 1 74 ? -5.746 5.771 -2.828 1.00 97.50 74 LEU A O 1
ATOM 593 N N . ALA A 1 75 ? -5.529 4.011 -4.220 1.00 95.56 75 ALA A N 1
ATOM 594 C CA . ALA A 1 75 ? -6.488 3.161 -3.519 1.00 95.56 75 ALA A CA 1
ATOM 595 C C . ALA A 1 75 ? -6.085 2.936 -2.052 1.00 95.56 75 ALA A C 1
ATOM 597 O O . ALA A 1 75 ? -6.898 3.121 -1.146 1.00 95.56 75 ALA A O 1
ATOM 598 N N . LEU A 1 76 ? -4.813 2.602 -1.803 1.00 96.06 76 LEU A N 1
ATOM 599 C CA . LEU A 1 76 ? -4.294 2.405 -0.450 1.00 96.06 76 LEU A CA 1
ATOM 600 C C . LEU A 1 76 ? -4.387 3.686 0.391 1.00 96.06 76 LEU A C 1
ATOM 602 O O . LEU A 1 76 ? -4.803 3.642 1.547 1.00 96.06 76 LEU A O 1
ATOM 606 N N . THR A 1 77 ? -4.020 4.830 -0.187 1.00 95.44 77 THR A N 1
ATOM 607 C CA . THR A 1 77 ? -4.019 6.125 0.508 1.00 95.44 77 THR A CA 1
ATOM 608 C C . THR A 1 77 ? -5.434 6.569 0.863 1.00 95.44 77 THR A C 1
ATOM 610 O O . THR A 1 77 ? -5.658 7.037 1.977 1.00 95.44 77 THR A O 1
ATOM 613 N N . ALA A 1 78 ? -6.400 6.365 -0.035 1.00 95.25 78 ALA A N 1
ATOM 614 C CA . ALA A 1 78 ? -7.804 6.664 0.229 1.00 95.25 78 ALA A CA 1
ATOM 615 C C . ALA A 1 78 ? -8.357 5.826 1.394 1.00 95.25 78 ALA A C 1
ATOM 617 O O . ALA A 1 78 ? -9.003 6.368 2.290 1.00 95.25 78 ALA A O 1
ATOM 618 N N . ILE A 1 79 ? -8.053 4.521 1.422 1.00 94.44 79 ILE A N 1
ATOM 619 C CA . ILE A 1 79 ? -8.474 3.636 2.518 1.00 94.44 79 ILE A CA 1
ATOM 620 C C . ILE A 1 79 ? -7.815 4.060 3.835 1.00 94.44 79 ILE A C 1
ATOM 622 O O . ILE A 1 79 ? -8.513 4.191 4.837 1.00 94.44 79 ILE A O 1
ATOM 626 N N . ARG A 1 80 ? -6.501 4.332 3.844 1.00 94.50 80 ARG A N 1
ATOM 627 C CA . ARG A 1 80 ? -5.795 4.805 5.050 1.00 94.50 80 ARG A CA 1
ATOM 628 C C . ARG A 1 80 ? -6.410 6.083 5.600 1.00 94.50 80 ARG A C 1
ATOM 630 O O . ARG A 1 80 ? -6.690 6.151 6.789 1.00 94.50 80 ARG A O 1
ATOM 637 N N . ALA A 1 81 ? -6.630 7.079 4.742 1.00 92.38 81 ALA A N 1
ATOM 638 C CA . ALA A 1 81 ? -7.212 8.350 5.157 1.00 92.38 81 ALA A CA 1
ATOM 639 C C . ALA A 1 81 ? -8.589 8.146 5.796 1.00 92.38 81 ALA A C 1
ATOM 641 O O . ALA A 1 81 ? -8.853 8.685 6.866 1.00 92.38 81 ALA A O 1
ATOM 642 N N . ARG A 1 82 ? -9.435 7.314 5.182 1.00 92.56 82 ARG A N 1
ATOM 643 C CA . ARG A 1 82 ? -10.750 6.975 5.724 1.00 92.56 82 ARG A CA 1
ATOM 644 C C . ARG A 1 82 ? -10.654 6.304 7.096 1.00 92.56 82 ARG A C 1
ATOM 646 O O . ARG A 1 82 ? -11.265 6.791 8.039 1.00 92.56 82 ARG A O 1
ATOM 653 N N . LEU A 1 83 ? -9.882 5.224 7.213 1.00 90.75 83 LEU A N 1
ATOM 654 C CA . LEU A 1 83 ? -9.804 4.443 8.451 1.00 90.75 83 LEU A CA 1
ATOM 655 C C . LEU A 1 83 ? -9.176 5.240 9.599 1.00 90.75 83 LEU A C 1
ATOM 657 O O . LEU A 1 83 ? -9.625 5.132 10.732 1.00 90.75 83 LEU A O 1
ATOM 661 N N . VAL A 1 84 ? -8.180 6.083 9.316 1.00 88.62 84 VAL A N 1
ATOM 662 C CA . VAL A 1 84 ? -7.577 6.959 10.332 1.00 88.62 84 VAL A CA 1
ATOM 663 C C . VAL A 1 84 ? -8.567 8.021 10.810 1.00 88.62 84 VAL A C 1
ATOM 665 O O . VAL A 1 84 ? -8.592 8.323 11.997 1.00 88.62 84 VAL A O 1
ATOM 668 N N . LEU A 1 85 ? -9.397 8.576 9.921 1.00 88.19 85 LEU A N 1
ATOM 669 C CA . LEU A 1 85 ? -10.434 9.536 10.310 1.00 88.19 85 LEU A CA 1
ATOM 670 C C . LEU A 1 85 ? -11.568 8.882 11.111 1.00 88.19 85 LEU A C 1
ATOM 672 O O . LEU A 1 85 ? -12.103 9.518 12.011 1.00 88.19 85 LEU A O 1
ATOM 676 N N . GLU A 1 86 ? -11.919 7.632 10.803 1.00 86.44 86 GLU A N 1
ATOM 677 C CA . GLU A 1 86 ? -12.902 6.850 11.568 1.00 86.44 86 GLU A CA 1
ATOM 678 C C . GLU A 1 86 ? -12.354 6.430 12.945 1.00 86.44 86 GLU A C 1
ATOM 680 O O . GLU A 1 86 ? -13.091 6.439 13.927 1.00 86.44 86 GLU A O 1
ATOM 685 N N . ALA A 1 87 ? -11.062 6.094 13.026 1.00 79.69 87 ALA A N 1
ATOM 686 C CA . ALA A 1 87 ? -10.386 5.708 14.264 1.00 79.69 87 ALA A CA 1
ATOM 687 C C . ALA A 1 87 ? -9.980 6.903 15.139 1.00 79.69 87 ALA A C 1
ATOM 689 O O . ALA A 1 87 ? -9.684 6.725 16.322 1.00 79.69 87 ALA A O 1
ATOM 690 N N . ALA A 1 88 ? -9.930 8.113 14.572 1.00 74.06 88 ALA A N 1
ATOM 691 C CA . ALA A 1 88 ? -9.610 9.308 15.331 1.00 74.06 88 ALA A CA 1
ATOM 692 C C . ALA A 1 88 ? -10.653 9.473 16.447 1.00 74.06 88 ALA A C 1
ATOM 694 O O . ALA A 1 88 ? -11.853 9.532 16.155 1.00 74.06 88 ALA A O 1
ATOM 695 N N . PRO A 1 89 ? -10.231 9.556 17.723 1.00 66.31 89 PRO A N 1
ATOM 696 C CA . PRO A 1 89 ? -11.167 9.843 18.791 1.00 66.31 89 PRO A CA 1
ATOM 697 C C . PRO A 1 89 ? -11.866 11.156 18.452 1.00 66.31 89 PRO A C 1
ATOM 699 O O . PRO A 1 89 ? -11.217 12.125 18.037 1.00 66.31 89 PRO A O 1
ATOM 702 N N . GLN A 1 90 ? -13.194 11.181 18.601 1.00 59.28 90 GLN A N 1
ATOM 703 C CA . GLN A 1 90 ? -13.934 12.432 18.487 1.00 59.28 90 GLN A CA 1
ATOM 704 C C . GLN A 1 90 ? -13.240 13.473 19.363 1.00 59.28 90 GLN A C 1
ATOM 706 O O . GLN A 1 90 ? -12.773 13.114 20.452 1.00 59.28 90 GLN A O 1
ATOM 711 N N . PRO A 1 91 ? -13.116 14.731 18.900 1.00 59.34 91 PRO A N 1
ATOM 712 C CA . PRO A 1 91 ? -12.457 15.747 19.695 1.00 59.34 91 PRO A CA 1
ATOM 713 C C . PRO A 1 91 ? -13.079 15.726 21.089 1.00 59.34 91 PRO A C 1
ATOM 715 O O . PRO A 1 91 ? -14.291 15.869 21.235 1.00 59.34 91 PRO A O 1
ATOM 718 N N . LEU A 1 92 ? -12.233 15.531 22.103 1.00 54.59 92 LEU A N 1
ATOM 719 C CA . LEU A 1 92 ? -12.574 15.523 23.529 1.00 54.59 92 LEU A CA 1
ATOM 720 C C . LEU A 1 92 ? -13.065 16.898 24.020 1.00 54.59 92 LEU A C 1
ATOM 722 O O . LEU A 1 92 ? -12.914 17.228 25.190 1.00 54.59 92 LEU A O 1
ATOM 726 N N . CYS A 1 93 ? -13.633 17.726 23.144 1.00 48.06 93 CYS A N 1
ATOM 727 C CA . CYS A 1 93 ? -14.381 18.899 23.540 1.00 48.06 93 CYS A CA 1
ATOM 728 C C . CYS A 1 93 ? -15.860 18.496 23.604 1.00 48.06 93 CYS A C 1
ATOM 730 O O . CYS A 1 93 ? -16.551 18.506 22.580 1.00 48.06 93 CYS A O 1
ATOM 732 N N . PRO A 1 94 ? -16.365 18.094 24.783 1.00 57.53 94 PRO A N 1
ATOM 733 C CA . PRO A 1 94 ? -17.792 18.044 24.976 1.00 57.53 94 PRO A CA 1
ATOM 734 C C . PRO A 1 94 ? -18.306 19.489 24.986 1.00 57.53 94 PRO A C 1
ATOM 736 O O . PRO A 1 94 ? -17.660 20.395 25.502 1.00 57.53 94 PRO A O 1
ATOM 739 N N . GLN A 1 95 ? -19.526 19.654 24.487 1.00 49.69 95 GLN A N 1
ATOM 740 C CA . GLN A 1 95 ? -20.373 20.847 24.556 1.00 49.69 95 GLN A CA 1
ATOM 741 C C . GLN A 1 95 ? -20.291 21.816 23.365 1.00 49.69 95 GLN A C 1
ATOM 743 O O . GLN A 1 95 ? -19.357 22.587 23.155 1.00 49.69 95 GLN A O 1
ATOM 748 N N . ARG A 1 96 ? -21.394 21.788 22.606 1.00 44.38 96 ARG A N 1
ATOM 749 C CA . ARG A 1 96 ? -21.875 22.822 21.686 1.00 44.38 96 ARG A CA 1
ATOM 750 C C . ARG A 1 96 ? -21.894 24.179 22.411 1.00 44.38 96 ARG A C 1
ATOM 752 O O . ARG A 1 96 ? -22.916 24.547 22.974 1.00 44.38 96 ARG A O 1
ATOM 759 N N . GLY A 1 97 ? -20.772 24.890 22.429 1.00 52.75 97 GLY A N 1
ATOM 760 C CA . GLY A 1 97 ? -20.652 26.143 23.176 1.00 52.75 97 GLY A CA 1
ATOM 761 C C . GLY A 1 97 ? -19.723 27.167 22.545 1.00 52.75 97 GLY A C 1
ATOM 762 O O . GLY A 1 97 ? -20.185 28.259 22.243 1.00 52.75 97 GLY A O 1
ATOM 763 N N . ASP A 1 98 ? -18.443 26.849 22.307 1.00 55.47 98 ASP A N 1
ATOM 764 C CA . ASP A 1 98 ? -17.481 27.956 22.141 1.00 55.47 98 ASP A CA 1
ATOM 765 C C . ASP A 1 98 ? -16.264 27.718 21.223 1.00 55.47 98 ASP A C 1
ATOM 767 O O . ASP A 1 98 ? -15.195 28.290 21.413 1.00 55.47 98 ASP A O 1
ATOM 771 N N . CYS A 1 99 ? -16.395 26.930 20.148 1.00 52.47 99 CYS A N 1
ATOM 772 C CA . CYS A 1 99 ? -15.310 26.819 19.152 1.00 52.47 99 CYS A CA 1
ATOM 773 C C . CYS A 1 99 ? -15.353 27.885 18.037 1.00 52.47 99 CYS A C 1
ATOM 775 O O . CYS A 1 99 ? -14.445 27.934 17.207 1.00 52.47 99 CYS A O 1
ATOM 777 N N . ARG A 1 100 ? -16.363 28.771 17.979 1.00 51.16 100 ARG A N 1
ATOM 778 C CA . ARG A 1 100 ? -16.472 29.761 16.879 1.00 51.16 100 ARG A CA 1
ATOM 779 C C . ARG A 1 100 ? -15.434 30.888 16.925 1.00 51.16 100 ARG A C 1
ATOM 781 O O . ARG A 1 100 ? -15.382 31.671 15.980 1.00 51.16 100 ARG A O 1
ATOM 788 N N . ARG A 1 101 ? -14.602 30.983 17.968 1.00 50.53 101 ARG A N 1
ATOM 789 C CA . ARG A 1 101 ? -13.614 32.069 18.113 1.00 50.53 101 ARG A CA 1
ATOM 790 C C . ARG A 1 101 ? -12.154 31.650 17.885 1.00 50.53 101 ARG A C 1
ATOM 792 O O . ARG A 1 101 ? -11.299 32.522 17.791 1.00 50.53 101 ARG A O 1
ATOM 799 N N . ALA A 1 102 ? -11.865 30.357 17.715 1.00 50.31 102 ALA A N 1
ATOM 800 C CA . ALA A 1 102 ? -10.493 29.857 17.547 1.00 50.31 102 ALA A CA 1
ATOM 801 C C . ALA A 1 102 ? -10.115 29.471 16.104 1.00 50.31 102 ALA A C 1
ATOM 803 O O . ALA A 1 102 ? -9.003 29.009 15.868 1.00 50.31 102 ALA A O 1
ATOM 804 N N . SER A 1 103 ? -10.974 29.693 15.103 1.00 49.75 103 SER A N 1
ATOM 805 C CA . SER A 1 103 ? -10.582 29.539 13.694 1.00 49.75 103 SER A CA 1
ATOM 806 C C . SER A 1 103 ? -9.991 30.836 13.130 1.00 49.75 103 SER A C 1
ATOM 808 O O . SER A 1 103 ? -10.409 31.332 12.084 1.00 49.75 103 SER A O 1
ATOM 810 N N . GLY A 1 104 ? -8.981 31.375 13.811 1.00 52.12 104 GLY A N 1
ATOM 811 C CA . GLY A 1 104 ? -7.926 32.159 13.173 1.00 52.12 104 GLY A CA 1
ATOM 812 C C . GLY A 1 104 ? -6.926 31.200 12.531 1.00 52.12 104 GLY A C 1
ATOM 813 O O . GLY A 1 104 ? -5.763 31.175 12.915 1.00 52.12 104 GLY A O 1
ATOM 814 N N . GLY A 1 105 ? -7.397 30.335 11.627 1.00 50.56 105 GLY A N 1
ATOM 815 C CA . GLY A 1 105 ? -6.529 29.376 10.952 1.00 50.56 105 GLY A CA 1
ATOM 816 C C . GLY A 1 105 ? -5.443 30.121 10.168 1.00 50.56 105 GLY A C 1
ATOM 817 O O . GLY A 1 105 ? -5.746 31.163 9.571 1.00 50.56 105 GLY A O 1
ATOM 818 N N . PRO A 1 106 ? -4.188 29.637 10.151 1.00 48.12 106 PRO A N 1
ATOM 819 C CA . PRO A 1 106 ? -3.148 30.249 9.343 1.00 48.12 106 PRO A CA 1
ATOM 820 C C . PRO A 1 106 ? -3.625 30.249 7.893 1.00 48.12 106 PRO A C 1
ATOM 822 O O . PRO A 1 106 ? -3.912 29.201 7.313 1.00 48.12 106 PRO A O 1
ATOM 825 N N . ARG A 1 107 ? -3.764 31.449 7.316 1.00 50.88 107 ARG A N 1
ATOM 826 C CA . ARG 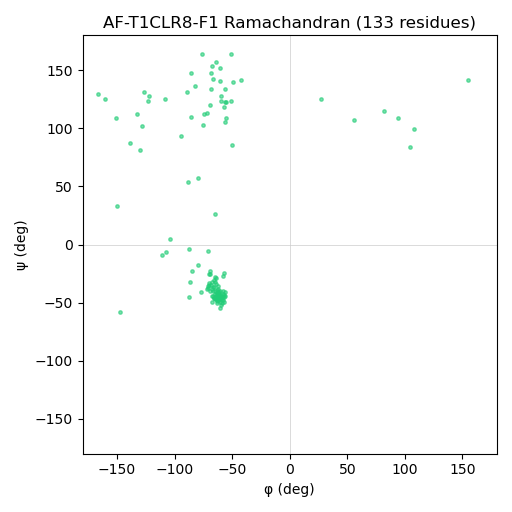A 1 107 ? -4.028 31.608 5.888 1.00 50.88 107 ARG A CA 1
ATOM 827 C C . ARG A 1 107 ? -2.910 30.872 5.162 1.00 50.88 107 ARG A C 1
ATOM 829 O O . ARG A 1 107 ? -1.775 31.345 5.172 1.00 50.88 107 ARG A O 1
ATOM 836 N N . LEU A 1 108 ? -3.225 29.736 4.542 1.00 48.06 108 LEU A N 1
ATOM 837 C CA . LEU A 1 108 ? -2.342 29.127 3.559 1.00 48.06 108 LEU A CA 1
ATOM 838 C C . LEU A 1 108 ? -2.106 30.190 2.487 1.00 48.06 108 LEU A C 1
ATOM 840 O O . LEU A 1 108 ? -3.004 30.554 1.727 1.00 48.06 108 LEU A O 1
ATOM 844 N N . ARG A 1 109 ? -0.911 30.776 2.508 1.00 43.66 109 ARG A N 1
ATOM 845 C CA . ARG A 1 109 ? -0.482 31.732 1.501 1.00 43.66 109 ARG A CA 1
ATOM 846 C C . ARG A 1 109 ? -0.246 30.906 0.245 1.00 43.66 109 ARG A C 1
ATOM 848 O O . ARG A 1 109 ? 0.637 30.054 0.229 1.00 43.66 109 ARG A O 1
ATOM 855 N N . ALA A 1 110 ? -1.072 31.115 -0.774 1.00 47.81 110 ALA A N 1
ATOM 856 C CA . ALA A 1 110 ? -0.840 30.520 -2.079 1.00 47.81 110 ALA A CA 1
ATOM 857 C C . ALA A 1 110 ? 0.560 30.932 -2.560 1.00 47.81 110 ALA A C 1
ATOM 859 O O . ALA A 1 110 ? 0.865 32.125 -2.634 1.00 47.81 110 ALA A O 1
ATOM 860 N N . VAL A 1 111 ? 1.408 29.947 -2.845 1.00 51.34 111 VAL A N 1
ATOM 861 C CA . VAL A 1 111 ? 2.654 30.154 -3.586 1.00 51.34 111 VAL A CA 1
ATOM 862 C C . VAL A 1 111 ? 2.240 30.487 -5.024 1.00 51.34 111 VAL A C 1
ATOM 864 O O . VAL A 1 111 ? 1.525 29.687 -5.630 1.00 51.34 111 VAL A O 1
ATOM 867 N N . PRO A 1 112 ? 2.590 31.662 -5.575 1.00 44.72 112 PRO A N 1
ATOM 868 C CA . PRO A 1 112 ? 2.181 32.014 -6.924 1.00 44.72 112 PRO A CA 1
ATOM 869 C C . PRO A 1 112 ? 3.024 31.226 -7.931 1.00 44.72 112 PRO A C 1
ATOM 871 O O . PRO A 1 112 ? 4.175 31.556 -8.193 1.00 44.72 112 PRO A O 1
ATOM 874 N N . GLY A 1 113 ? 2.424 30.186 -8.501 1.00 46.03 113 GLY A N 1
ATOM 875 C CA . GLY A 1 113 ? 2.916 29.476 -9.674 1.00 46.03 113 GLY A CA 1
ATOM 876 C C . GLY A 1 113 ? 1.731 28.892 -10.436 1.00 46.03 113 GLY A C 1
ATOM 877 O O . GLY A 1 113 ? 1.100 27.957 -9.958 1.00 46.03 113 GLY A O 1
ATOM 878 N N . GLY A 1 114 ? 1.420 29.464 -11.600 1.00 46.22 114 GLY A N 1
ATOM 879 C CA . GLY A 1 114 ? 0.385 28.970 -12.517 1.00 46.22 114 GLY A CA 1
ATOM 880 C C . GLY A 1 114 ? -0.857 29.858 -12.553 1.00 46.22 114 GLY A C 1
ATOM 881 O O . GLY A 1 114 ? -1.702 29.814 -11.665 1.00 46.22 114 GLY A O 1
ATOM 882 N N . GLY A 1 115 ? -0.939 30.710 -13.574 1.00 45.00 115 GLY A N 1
ATOM 883 C CA . GLY A 1 115 ? -1.984 31.711 -13.728 1.00 45.00 115 GLY A CA 1
ATOM 884 C C . GLY A 1 115 ? -3.384 31.151 -13.994 1.00 45.00 115 GLY A C 1
ATOM 885 O O . GLY A 1 115 ? -3.559 30.111 -14.617 1.00 45.00 115 GLY A O 1
ATOM 886 N N . GLY A 1 116 ? -4.373 31.953 -13.591 1.00 48.00 116 GLY A N 1
ATOM 887 C CA . GLY A 1 116 ? -5.687 32.001 -14.228 1.00 48.00 116 GLY A CA 1
ATOM 888 C C . GLY A 1 116 ? -6.836 31.323 -13.484 1.00 48.00 116 GLY A C 1
ATOM 889 O O . GLY A 1 116 ? -7.257 30.244 -13.866 1.00 48.00 116 GLY A O 1
ATOM 890 N N . ALA A 1 117 ? -7.458 32.026 -12.530 1.00 40.09 117 ALA A N 1
ATOM 891 C CA . ALA A 1 117 ? -8.920 32.008 -12.391 1.00 40.09 117 ALA A CA 1
ATOM 892 C C . ALA A 1 117 ? -9.415 33.221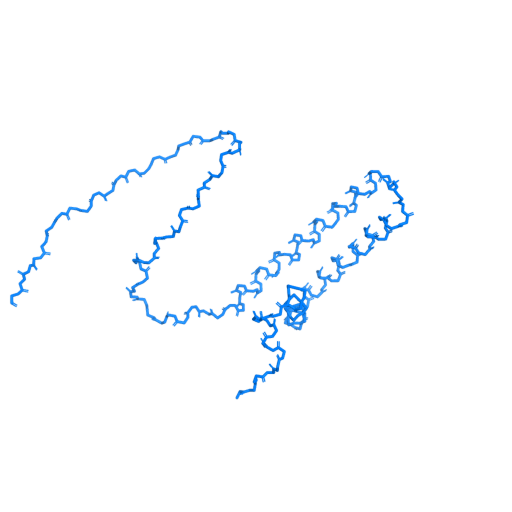 -11.588 1.00 40.09 117 ALA A C 1
ATOM 894 O O . ALA A 1 117 ? -8.975 33.506 -10.475 1.00 40.09 117 ALA A O 1
ATOM 895 N N . ARG A 1 118 ? -10.340 33.967 -12.195 1.00 43.38 118 ARG A N 1
ATOM 896 C CA . ARG A 1 118 ? -10.960 35.185 -11.669 1.00 43.38 118 ARG A CA 1
ATOM 897 C C . ARG A 1 118 ? -11.865 34.905 -10.462 1.00 43.38 118 ARG A C 1
ATOM 899 O O . ARG A 1 118 ? -12.751 34.066 -10.519 1.00 43.38 118 ARG A O 1
ATOM 906 N N . ARG A 1 119 ? -11.676 35.744 -9.437 1.00 49.50 119 ARG A N 1
ATOM 907 C CA . ARG A 1 119 ? -12.654 36.393 -8.536 1.00 49.50 119 ARG A CA 1
ATOM 908 C C . ARG A 1 119 ? -14.004 35.692 -8.294 1.00 49.50 119 ARG A C 1
ATOM 910 O O . ARG A 1 119 ? -14.870 35.702 -9.162 1.00 49.50 119 ARG A O 1
ATOM 917 N N . ARG A 1 120 ? -14.306 35.461 -7.011 1.00 39.59 120 ARG A N 1
ATOM 918 C CA . ARG A 1 120 ? -15.596 35.881 -6.434 1.00 39.59 120 ARG A CA 1
ATOM 919 C C . ARG A 1 120 ? -15.369 36.722 -5.180 1.00 39.59 120 ARG A C 1
ATOM 921 O O . ARG A 1 120 ? -14.548 36.400 -4.330 1.00 39.59 120 ARG A O 1
ATOM 928 N N . ARG A 1 121 ? -16.053 37.866 -5.151 1.00 47.66 121 ARG A N 1
ATOM 929 C CA . ARG A 1 121 ? -16.110 38.823 -4.045 1.00 47.66 121 ARG A CA 1
ATOM 930 C C . ARG A 1 121 ? -17.144 38.326 -3.031 1.00 47.66 121 ARG A C 1
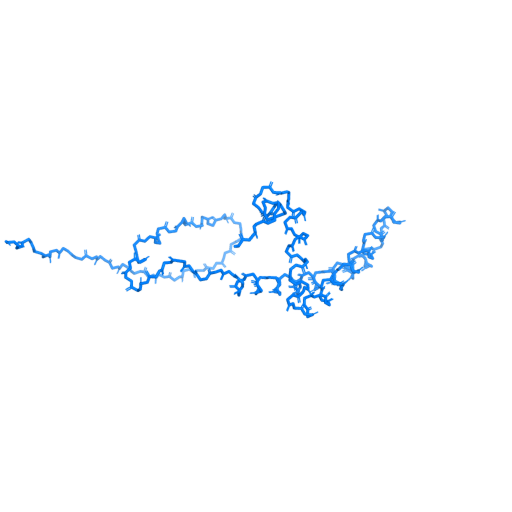ATOM 932 O O . ARG A 1 121 ? -18.255 38.001 -3.430 1.00 47.66 121 ARG A O 1
ATOM 939 N N . SER A 1 122 ? -16.821 38.387 -1.750 1.00 46.69 122 SER A N 1
ATOM 940 C CA . SER A 1 122 ? -17.798 38.472 -0.657 1.00 46.69 122 SER A CA 1
ATOM 941 C C . SER A 1 122 ? -17.221 39.479 0.334 1.00 46.69 122 SER A C 1
ATOM 943 O O . SER A 1 122 ? -16.227 39.209 1.000 1.00 46.69 122 SER A O 1
ATOM 945 N N . HIS A 1 123 ? -17.519 40.758 0.120 1.00 36.94 123 HIS A N 1
ATOM 946 C CA . HIS A 1 123 ? -18.597 41.478 0.803 1.00 36.94 123 HIS A CA 1
ATOM 947 C C . HIS A 1 123 ? -18.461 41.411 2.324 1.00 36.94 123 HIS A C 1
ATOM 949 O O . HIS A 1 123 ? -18.666 40.390 2.969 1.00 36.94 123 HIS A O 1
ATOM 955 N N . SER A 1 124 ? -18.066 42.572 2.835 1.00 49.97 124 SER A N 1
ATOM 956 C CA . SER A 1 124 ? -18.032 43.003 4.219 1.00 49.97 124 SER A CA 1
ATOM 957 C C . SER A 1 124 ? -19.263 42.599 5.014 1.00 49.97 124 SER A C 1
ATOM 959 O O . SER A 1 124 ? -20.377 42.852 4.563 1.00 49.97 124 SER A O 1
ATOM 961 N N . LEU A 1 125 ? -19.052 42.216 6.268 1.00 44.62 125 LEU A N 1
ATOM 962 C CA . LEU A 1 125 ? -19.949 42.625 7.339 1.00 44.62 125 LEU A CA 1
ATOM 963 C C . LEU A 1 125 ? -19.108 43.234 8.460 1.00 44.62 125 LEU A C 1
ATOM 965 O O . LEU A 1 125 ? -18.432 42.553 9.226 1.00 44.62 125 LEU A O 1
ATOM 969 N N . ARG A 1 126 ? -19.127 44.570 8.478 1.00 46.84 126 ARG A N 1
ATOM 970 C CA . ARG A 1 126 ? -18.878 45.385 9.664 1.00 46.84 126 ARG A CA 1
ATOM 971 C C . ARG A 1 126 ? -19.869 44.929 10.730 1.00 46.84 126 ARG A C 1
ATOM 973 O O . ARG A 1 126 ? -21.070 45.011 10.491 1.00 46.84 126 ARG A O 1
ATOM 980 N N . CYS A 1 127 ? -19.389 44.495 11.890 1.00 39.66 127 CYS A N 1
ATOM 981 C CA . CYS A 1 127 ? -20.253 44.391 13.056 1.00 39.66 127 CYS A CA 1
ATOM 982 C C . CYS A 1 127 ? -20.270 45.764 13.725 1.00 39.66 127 CYS A C 1
ATOM 984 O O . CYS A 1 127 ? -19.251 46.249 14.219 1.00 39.66 127 CYS A O 1
ATOM 986 N N . ALA A 1 128 ? -21.423 46.417 13.622 1.00 43.22 128 ALA A N 1
ATOM 987 C CA . ALA A 1 128 ? -21.706 47.685 14.253 1.00 43.22 128 ALA A CA 1
ATOM 988 C C . ALA A 1 128 ? -21.599 47.581 15.783 1.00 43.22 128 ALA A C 1
ATOM 990 O O . ALA A 1 128 ? -21.805 46.533 16.391 1.00 43.22 128 ALA A O 1
ATOM 991 N N . ARG A 1 129 ? -21.257 48.731 16.354 1.00 45.97 129 ARG A N 1
ATOM 992 C CA . ARG A 1 129 ? -21.216 49.088 17.769 1.00 45.97 129 ARG A CA 1
ATOM 993 C C . ARG A 1 129 ? -22.505 48.765 18.546 1.00 45.97 129 ARG A C 1
ATOM 995 O O . ARG A 1 129 ? -23.598 48.726 17.995 1.00 45.97 129 ARG A O 1
ATOM 1002 N N . THR A 1 130 ? -22.309 48.783 19.868 1.00 45.19 130 THR A N 1
ATOM 1003 C CA . THR A 1 130 ? -23.227 49.159 20.965 1.00 45.19 130 THR A CA 1
ATOM 1004 C C . THR A 1 130 ? -24.250 48.148 21.469 1.00 45.19 130 THR A C 1
ATOM 1006 O O . THR A 1 130 ? -25.225 47.842 20.795 1.00 45.19 130 THR A O 1
ATOM 1009 N N . ARG A 1 131 ? -24.050 47.768 22.740 1.00 42.44 131 ARG A N 1
ATOM 1010 C CA . ARG A 1 131 ? -24.969 47.803 23.906 1.00 42.44 131 ARG A CA 1
ATOM 1011 C C . ARG A 1 131 ? -24.496 46.718 24.881 1.00 42.44 131 ARG A C 1
ATOM 1013 O O . ARG A 1 131 ? -24.096 45.655 24.437 1.00 42.44 131 ARG A O 1
ATOM 1020 N N . SER A 1 132 ? -24.500 46.861 26.193 1.00 41.69 132 SER A N 1
ATOM 1021 C CA . SER A 1 132 ? -24.793 47.948 27.120 1.00 41.69 132 SER A CA 1
ATOM 1022 C C . SER A 1 132 ? -24.233 47.429 28.443 1.00 41.69 132 SER A C 1
ATOM 1024 O O . SER A 1 132 ? -24.515 46.288 28.800 1.00 41.69 132 SER A O 1
ATOM 1026 N N . PHE A 1 133 ? -23.421 48.216 29.138 1.00 43.03 133 PHE A N 1
ATOM 1027 C CA . PHE A 1 133 ? -23.091 47.941 30.532 1.00 43.03 133 PHE A CA 1
ATOM 1028 C C . PHE A 1 133 ? -24.341 48.325 31.340 1.00 43.03 133 PHE A C 1
ATOM 1030 O O . PHE A 1 133 ? -24.744 49.485 31.336 1.00 43.03 133 PHE A O 1
ATOM 1037 N N . ALA A 1 134 ? -25.006 47.339 31.926 1.00 42.47 134 ALA A N 1
ATOM 1038 C CA . ALA A 1 134 ? -25.908 47.473 33.066 1.00 42.47 134 ALA A CA 1
ATOM 1039 C C . ALA A 1 134 ? -25.292 46.524 34.104 1.00 42.47 134 ALA A C 1
ATOM 1041 O O . ALA A 1 134 ? -24.897 45.423 33.725 1.00 42.47 134 ALA A O 1
ATOM 1042 N N . GLY A 1 135 ? -25.013 46.910 35.339 1.00 38.06 135 GLY A N 1
ATOM 1043 C CA . GLY A 1 135 ? -25.815 47.682 36.279 1.00 38.06 135 GLY A CA 1
ATOM 1044 C C . GLY A 1 135 ? -25.737 46.881 37.571 1.00 38.06 135 GLY A C 1
ATOM 1045 O O . GLY A 1 135 ? -25.958 45.654 37.470 1.00 38.06 135 GLY A O 1
#

pLDDT: mean 76.35, std 21.81, range [36.94, 97.5]

Nearest PDB structures (foldseek):
  4v1o-assembly1_U  TM=7.106E-01  e=2.168E+00  Saccharomyces cerevisiae
  6r1n-assembly1_A-2  TM=4.037E-01  e=9.424E+00  Staphylococcus aureus

InterPro domains:
  IPR042174 DNA-binding RecF, domain 2 [G3DSA:1.20.1050.90] (6-88)